Protein 3Q6B (pdb70)

B-factor: mean 27.26, std 13.78, range [7.34, 72.91]

Nearest PDB structures (foldseek):
  3q6b-assembly1_A  TM=1.006E+00  e=3.557E-33  Escherichia coli K-12
  8bwc-assembly1_A  TM=9.771E-01  e=1.700E-27  Escherichia coli
  8pzv-assembly1_A  TM=8.112E-01  e=2.057E-27  Escherichia coli
  6lyr-assembly1_A  TM=7.966E-01  e=6.871E-27  Escherichia coli K-12
  5ayw-assembly1_A  TM=7.876E-01  e=7.322E-27  Escherichia coli K-12

CATH classification: 3.10.20.310 (+1 more: 3.10.20.310)

Foldseek 3Di:
DWAPEEAEDECLPPCPPVLRVLRDDDVRHHDDPVSVVVSQVVSQLVLQQQQLPDKDKDKDWDADPVVRYTYIYIYIYSDAGAAEAEEEEAAPPPDDPVVLVVQAQHDHPGTGGVVRLVSSQVSVVVVVPFPDWDWDFADDPPDHRYTHIYIYTHD

Radius of gyration: 19.54 Å; Cα contacts (8 Å, |Δi|>4): 302; chains: 1; bounding box: 52×47×36 Å

InterPro domains:
  IPR000184 Bacterial surface antigen (D15) [PF01103] (448-810)
  IPR010827 POTRA domain, BamA/TamA-like [PF07244] (92-172)
  IPR010827 POTRA domain, BamA/TamA-like [PF07244] (176-263)
  IPR010827 POTRA domain, BamA/TamA-like [PF07244] (266-344)
  IPR010827 POTRA domain, BamA/TamA-like [PF07244] (348-421)
  IPR023707 Outer membrane protein assembly factor BamA [MF_01430] (2-810)
  IPR023707 Outer membrane protein assembly factor BamA [PIRSF006076] (2-810)
  IPR023707 Outer membrane protein assembly factor BamA [TIGR03303] (24-810)
  IPR034746 POTRA domain [PS51779] (24-91)
  IPR034746 POTRA domain [PS51779] (92-172)
  IPR034746 POTRA domain [PS51779] (175-263)
  IPR034746 POTRA domain [PS51779] (266-344)
  IPR034746 POTRA domain [PS51779] (347-421)
  IPR039910 Surface antigen D15-like [PTHR12815] (247-807)

Structure (mmCIF, N/CA/C/O backbone):
data_3Q6B
#
_entry.id   3Q6B
#
_cell.length_a   137.530
_cell.length_b   39.005
_cell.length_c   32.561
_cell.angle_alpha   90.00
_cell.angle_beta   101.00
_cell.angle_gamma   90.00
#
_symmetry.space_group_name_H-M   'C 1 2 1'
#
loop_
_entity.id
_entity.type
_entity.pdbx_description
1 polymer 'Outer membrane protein assembly complex, YaeT protein'
2 water water
#
loop_
_atom_site.group_PDB
_atom_site.id
_atom_site.type_symbol
_atom_site.label_atom_id
_atom_site.label_alt_id
_atom_site.label_comp_id
_atom_site.label_asym_id
_atom_site.label_entity_id
_atom_site.label_seq_id
_atom_site.pdbx_PDB_ins_code
_atom_site.Cartn_x
_atom_site.Cartn_y
_atom_site.Cartn_z
_atom_site.occupancy
_atom_site.B_iso_or_equiv
_atom_site.auth_seq_id
_atom_site.auth_comp_id
_atom_site.auth_asym_id
_atom_site.auth_atom_id
_atom_site.pdbx_PDB_model_num
ATOM 1 N N . TYR A 1 35 ? 3.308 25.796 2.332 1.00 49.14 266 TYR A N 1
ATOM 2 C CA . TYR A 1 35 ? 3.051 24.761 3.329 1.00 45.61 266 TYR A CA 1
ATOM 3 C C . TYR A 1 35 ? 4.263 24.509 4.221 1.00 42.37 266 TYR A C 1
ATOM 4 O O . TYR A 1 35 ? 5.377 24.315 3.731 1.00 44.15 266 TYR A O 1
ATOM 13 N N . LYS A 1 36 ? 4.035 24.501 5.531 1.00 37.64 267 LYS A N 1
ATOM 14 C CA . LYS A 1 36 ? 5.085 24.191 6.498 1.00 39.31 267 LYS A CA 1
ATOM 15 C C . LYS A 1 36 ? 5.050 22.713 6.892 1.00 39.64 267 LYS A C 1
ATOM 16 O O . LYS A 1 36 ? 3.990 22.097 6.904 1.00 42.01 267 LYS A O 1
ATOM 22 N N . LEU A 1 37 ? 6.210 22.149 7.215 1.00 37.80 268 LEU A N 1
ATOM 23 C CA . LEU A 1 37 ? 6.269 20.790 7.742 1.00 39.58 268 LEU A CA 1
ATOM 24 C C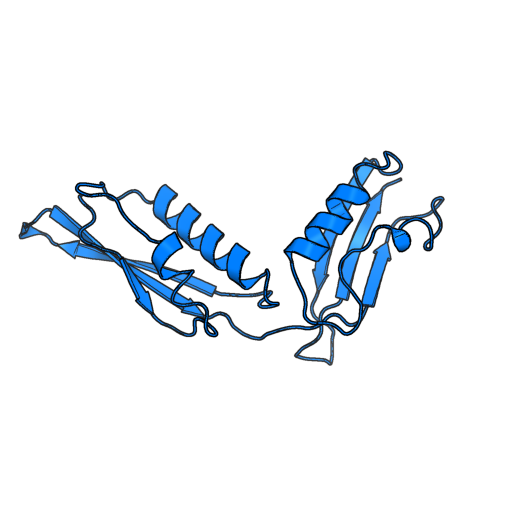 . LEU A 1 37 ? 6.016 20.794 9.244 1.00 43.23 268 LEU A C 1
ATOM 25 O O . LEU A 1 37 ? 6.732 21.461 9.996 1.00 47.99 268 LEU A O 1
ATOM 30 N N . SER A 1 38 ? 5.009 20.045 9.681 1.00 40.35 269 SER A N 1
ATOM 31 C CA . SER A 1 38 ? 4.710 19.924 11.102 1.00 41.44 269 SER A CA 1
ATOM 32 C C . SER A 1 38 ? 5.499 18.778 11.725 1.00 44.38 269 SER A C 1
ATOM 33 O O . SER A 1 38 ? 5.748 18.769 12.930 1.00 48.47 269 SER A O 1
ATOM 36 N N . GLY A 1 39 ? 5.886 17.808 10.903 1.00 42.55 270 GLY A N 1
ATOM 37 C CA . GLY A 1 39 ? 6.649 16.673 11.387 1.00 40.28 270 GLY A CA 1
ATOM 38 C C . GLY A 1 39 ? 6.784 15.538 10.390 1.00 37.63 270 GLY A C 1
ATOM 39 O O . GLY A 1 39 ? 6.182 15.554 9.315 1.00 34.98 270 GLY A O 1
ATOM 40 N N . VAL A 1 40 ? 7.592 14.549 10.751 1.00 35.59 271 VAL A N 1
ATOM 41 C CA . VAL A 1 40 ? 7.789 13.375 9.914 1.00 34.66 271 VAL A CA 1
ATOM 42 C C . VAL A 1 40 ? 7.627 12.116 10.753 1.00 37.00 271 VAL A C 1
ATOM 43 O O . VAL A 1 40 ? 8.331 11.928 11.749 1.00 38.63 271 VAL A O 1
ATOM 47 N N . GLU A 1 41 ? 6.702 11.256 10.344 1.00 33.24 272 GLU A N 1
ATOM 48 C CA . GLU A 1 41 ? 6.437 10.028 11.070 1.00 34.46 272 GLU A CA 1
ATOM 49 C C . GLU A 1 41 ? 6.857 8.825 10.241 1.00 34.34 272 GLU A C 1
ATOM 50 O O . GLU A 1 41 ? 6.306 8.574 9.168 1.00 33.96 272 GLU A O 1
ATOM 56 N N . VAL A 1 42 ? 7.833 8.082 10.746 1.00 35.27 273 VAL A N 1
ATOM 57 C CA . VAL A 1 42 ? 8.340 6.911 10.045 1.00 33.04 273 VAL A CA 1
ATOM 58 C C . VAL A 1 42 ? 7.732 5.630 10.600 1.00 33.81 273 VAL A C 1
ATOM 59 O O . VAL A 1 42 ? 7.618 5.458 11.811 1.00 37.68 273 VAL A O 1
ATOM 63 N N . SER A 1 43 ? 7.345 4.729 9.707 1.00 32.79 274 SER A N 1
ATOM 64 C CA . SER A 1 43 ? 6.800 3.446 10.120 1.00 31.78 274 SER A CA 1
ATOM 65 C C . SER A 1 43 ? 7.198 2.360 9.132 1.00 27.96 274 SER A C 1
ATOM 66 O O . SER A 1 43 ? 7.705 2.651 8.052 1.00 28.97 274 SER A O 1
ATOM 69 N N . GLY A 1 44 ? 6.968 1.110 9.512 1.00 28.00 275 GLY A N 1
ATOM 70 C CA . GLY A 1 44 ? 7.269 -0.020 8.653 1.00 27.41 275 GLY A CA 1
ATOM 71 C C . GLY A 1 44 ? 8.302 -0.960 9.247 1.00 30.40 275 GLY A C 1
ATOM 72 O O . GLY A 1 44 ? 8.497 -1.003 10.460 1.00 34.84 275 GLY A O 1
ATOM 73 N N . ASN A 1 45 ? 8.958 -1.728 8.385 1.00 28.55 276 ASN A N 1
ATOM 74 C CA . ASN A 1 45 ? 10.023 -2.615 8.825 1.00 27.28 276 ASN A CA 1
ATOM 75 C C . ASN A 1 45 ? 11.368 -1.926 8.649 1.00 26.32 276 ASN A C 1
ATOM 76 O O . ASN A 1 45 ? 11.884 -1.834 7.537 1.00 25.73 276 ASN A O 1
ATOM 81 N N . LEU A 1 46 ? 11.923 -1.444 9.754 1.00 24.63 277 LEU A N 1
ATOM 82 C CA . LEU A 1 46 ? 13.140 -0.643 9.726 1.00 23.81 277 LEU A CA 1
ATOM 83 C C . LEU A 1 46 ? 14.374 -1.469 10.071 1.00 24.19 277 LEU A C 1
ATOM 84 O O . LEU A 1 46 ? 15.484 -0.941 10.128 1.00 23.73 277 LEU A O 1
ATOM 89 N N . ALA A 1 47 ? 14.174 -2.764 10.301 1.00 25.33 278 ALA A N 1
ATOM 90 C CA . ALA A 1 47 ? 15.284 -3.703 10.462 1.00 24.85 278 ALA A CA 1
ATOM 91 C C . ALA A 1 47 ? 16.253 -3.314 11.578 1.00 25.23 278 ALA A C 1
ATOM 92 O O . ALA A 1 47 ? 17.452 -3.605 11.494 1.00 27.09 278 ALA A O 1
ATOM 94 N N . GLY A 1 48 ? 15.740 -2.660 12.617 1.00 23.49 279 GLY A N 1
ATOM 95 C CA . GLY A 1 48 ? 16.560 -2.291 13.756 1.00 26.07 279 GLY A CA 1
ATOM 96 C C . GLY A 1 48 ? 17.251 -0.944 13.638 1.00 26.44 279 GLY A C 1
ATOM 97 O O . GLY A 1 48 ? 18.039 -0.565 14.508 1.00 33.55 279 GLY A O 1
ATOM 98 N N . HIS A 1 49 ? 16.953 -0.206 12.575 1.00 23.97 280 HIS A N 1
ATOM 99 C CA . HIS A 1 49 ? 17.641 1.061 12.326 1.00 24.36 280 HIS A CA 1
ATOM 100 C C . HIS A 1 49 ? 16.754 2.285 12.518 1.00 24.78 280 HIS A C 1
ATOM 101 O O . HIS A 1 49 ? 17.001 3.334 11.923 1.00 25.65 280 HIS A O 1
ATOM 108 N N . SER A 1 50 ? 15.737 2.157 13.365 1.00 27.93 281 SER A N 1
ATOM 109 C CA . SER A 1 50 ? 14.830 3.272 13.620 1.00 28.30 281 SER A CA 1
ATOM 110 C C . SER A 1 50 ? 15.566 4.518 14.121 1.00 28.04 281 SER A C 1
ATOM 111 O O . SER A 1 50 ? 15.297 5.619 13.654 1.00 29.39 281 SER A O 1
ATOM 114 N N . ALA A 1 51 ? 16.497 4.344 15.055 1.00 26.22 282 ALA A N 1
ATOM 115 C CA . ALA A 1 51 ? 17.230 5.478 15.622 1.00 26.82 282 ALA A CA 1
ATOM 116 C C . ALA A 1 51 ? 17.963 6.312 14.564 1.00 24.97 282 ALA A C 1
ATOM 117 O O . ALA A 1 51 ? 17.880 7.544 14.570 1.00 27.55 282 ALA A O 1
ATOM 119 N N . GLU A 1 52 ? 18.691 5.645 13.672 1.00 22.32 283 GLU A N 1
ATOM 120 C CA A GLU A 1 52 ? 19.423 6.316 12.601 0.44 21.77 283 GLU A CA 1
ATOM 121 C CA B GLU A 1 52 ? 19.429 6.342 12.627 0.56 20.89 283 GLU A CA 1
ATOM 122 C C . GLU A 1 52 ? 18.457 6.964 11.618 1.00 21.73 283 GLU A C 1
ATOM 123 O O . GLU A 1 52 ? 18.648 8.097 11.182 1.00 21.71 283 GLU A O 1
ATOM 134 N N . ILE A 1 53 ? 17.404 6.232 11.268 1.00 22.32 284 ILE A N 1
ATOM 135 C CA . ILE A 1 53 ? 16.441 6.726 10.290 1.00 22.46 284 ILE A CA 1
ATOM 136 C C . ILE A 1 53 ? 15.702 7.952 10.814 1.00 23.26 284 ILE A C 1
ATOM 137 O O . ILE A 1 53 ? 15.457 8.900 10.065 1.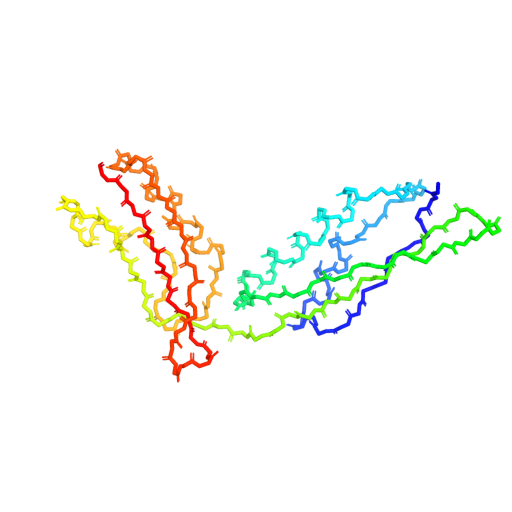00 25.89 284 ILE A O 1
ATOM 142 N N . GLU A 1 54 ? 15.374 7.942 12.104 1.00 25.18 285 GLU A N 1
ATOM 143 C CA . GLU A 1 54 ? 14.742 9.096 12.732 1.00 29.37 285 GLU A CA 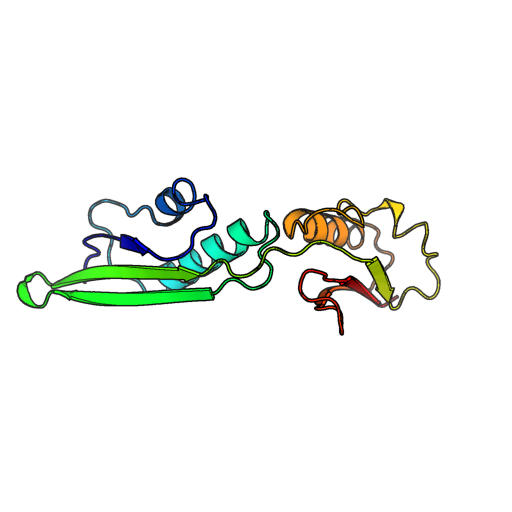1
ATOM 144 C C . GLU A 1 54 ? 15.628 10.333 12.588 1.00 27.86 285 GLU A C 1
ATOM 145 O O . GLU A 1 54 ? 15.141 11.425 12.302 1.00 31.09 285 GLU A O 1
ATOM 151 N N . GLN A 1 55 ? 16.933 10.168 12.777 1.00 23.13 286 GLN A N 1
ATOM 152 C CA . GLN A 1 55 ? 17.833 11.306 12.641 1.00 21.93 286 GLN A CA 1
ATOM 153 C C . GLN A 1 55 ? 17.936 11.791 11.193 1.00 16.96 286 GLN A C 1
ATOM 154 O O . GLN A 1 55 ? 18.065 12.988 10.948 1.00 21.26 286 GLN A O 1
ATOM 160 N N . LEU A 1 56 ? 17.849 10.867 10.240 1.00 18.10 287 LEU A N 1
ATOM 161 C CA . LEU A 1 56 ? 17.940 11.230 8.824 1.00 15.16 287 LEU A CA 1
ATOM 162 C C . LEU A 1 56 ? 16.725 12.028 8.366 1.00 18.22 287 LEU A C 1
ATOM 163 O O . LEU A 1 56 ? 16.779 12.727 7.358 1.00 20.64 287 LEU A O 1
ATOM 168 N N . THR A 1 57 ? 15.630 11.924 9.111 1.00 22.27 288 THR A N 1
ATOM 169 C CA . THR A 1 57 ? 14.392 12.605 8.752 1.00 23.39 288 THR A CA 1
ATOM 170 C C . THR A 1 57 ? 14.129 13.812 9.660 1.00 25.87 288 THR A C 1
ATOM 171 O O . THR A 1 57 ? 13.024 14.348 9.695 1.00 29.82 288 THR A O 1
ATOM 175 N N . LYS A 1 58 ? 15.155 14.234 10.392 1.00 26.12 289 LYS A N 1
ATOM 176 C CA . LYS A 1 58 ? 15.053 15.389 11.279 1.00 30.87 289 LYS A CA 1
ATOM 177 C C . LYS A 1 58 ? 14.713 16.647 10.492 1.00 32.23 289 LYS A C 1
ATOM 178 O O . LYS A 1 58 ? 15.313 16.918 9.453 1.00 33.37 289 LYS A O 1
ATOM 184 N N . ILE A 1 59 ? 13.745 17.416 10.984 1.00 33.10 290 ILE A N 1
ATOM 185 C CA . ILE A 1 59 ? 13.378 18.666 10.332 1.00 37.70 290 ILE A CA 1
ATOM 186 C C . ILE A 1 59 ? 13.658 19.856 11.237 1.00 42.12 290 ILE A C 1
ATOM 187 O O . ILE A 1 59 ? 13.643 19.740 12.463 1.00 44.34 290 ILE A O 1
ATOM 192 N N . GLU A 1 60 ? 13.917 21.003 10.626 1.00 43.76 291 GLU A N 1
ATOM 193 C CA . GLU A 1 60 ? 14.251 22.200 11.381 1.00 52.05 291 GLU A CA 1
ATOM 194 C C . GLU A 1 60 ? 12.988 22.963 11.743 1.00 51.30 291 GLU A C 1
ATOM 195 O O . GLU A 1 60 ? 11.971 22.854 11.057 1.00 49.70 291 GLU A O 1
ATOM 201 N N . PRO A 1 61 ? 13.045 23.733 12.836 1.00 56.00 292 PRO A N 1
ATOM 202 C CA . PRO A 1 61 ? 11.909 24.571 13.231 1.00 58.51 292 PRO A CA 1
ATOM 203 C C . PRO A 1 61 ? 11.511 25.518 12.100 1.00 58.31 292 PRO A C 1
ATOM 204 O O . PRO A 1 61 ? 12.359 26.250 11.588 1.00 59.46 292 PRO A O 1
ATOM 208 N N . GLY A 1 62 ? 10.240 25.486 11.708 1.00 55.86 293 GLY A N 1
ATOM 209 C CA . GLY A 1 62 ? 9.727 26.390 10.693 1.00 54.93 293 GLY A CA 1
ATOM 210 C C . GLY A 1 62 ? 10.046 25.985 9.266 1.00 54.88 293 GLY A C 1
ATOM 211 O O . GLY A 1 62 ? 9.854 26.768 8.333 1.00 55.86 293 GLY A O 1
ATOM 212 N N . GLU A 1 63 ? 10.530 24.760 9.090 1.00 51.37 294 GLU A N 1
ATOM 213 C CA . GLU A 1 63 ? 10.891 24.265 7.765 1.00 47.89 294 GLU A CA 1
ATOM 214 C C . GLU A 1 63 ? 9.669 24.124 6.859 1.00 45.39 294 GLU A C 1
ATOM 215 O O . GLU A 1 63 ? 8.608 23.669 7.291 1.00 44.60 294 GLU A O 1
ATOM 221 N N . LEU A 1 64 ? 9.829 24.514 5.599 1.00 40.73 295 LEU A N 1
ATOM 222 C CA . LEU A 1 64 ? 8.747 24.427 4.628 1.00 39.67 295 LEU A CA 1
ATOM 223 C C . LEU A 1 64 ? 8.757 23.082 3.917 1.00 38.14 295 LEU A C 1
ATOM 224 O O . LEU A 1 64 ? 9.817 22.472 3.737 1.00 38.43 295 LEU A O 1
ATOM 229 N N . TYR A 1 65 ? 7.577 22.620 3.512 1.00 35.40 296 TYR A N 1
ATOM 230 C CA . TYR A 1 65 ? 7.490 21.393 2.733 1.00 32.74 296 TYR A CA 1
ATOM 231 C C . TYR A 1 65 ? 8.200 21.567 1.394 1.00 32.82 296 TYR A C 1
ATOM 232 O O . TYR A 1 65 ? 8.047 22.594 0.725 1.00 33.92 296 TYR A O 1
ATOM 241 N N . ASN A 1 66 ? 8.984 20.560 1.020 1.00 30.75 297 ASN A N 1
ATOM 242 C CA . ASN A 1 66 ? 9.673 20.541 -0.263 1.00 29.15 297 ASN A CA 1
ATOM 243 C C . ASN A 1 66 ? 9.822 19.111 -0.765 1.00 30.36 297 ASN A C 1
ATOM 244 O O . ASN A 1 66 ? 10.432 18.267 -0.099 1.00 27.68 297 ASN A O 1
ATOM 249 N N . GLY A 1 67 ? 9.258 18.847 -1.939 1.00 29.81 298 GLY A N 1
ATOM 250 C CA . GLY A 1 67 ? 9.255 17.517 -2.519 1.00 30.11 298 GLY A CA 1
ATOM 251 C C . GLY A 1 67 ? 10.633 16.960 -2.808 1.00 25.53 298 GLY A C 1
ATOM 252 O O . GLY A 1 67 ? 10.871 15.763 -2.638 1.00 26.82 298 GLY A O 1
ATOM 253 N N . THR A 1 68 ? 11.557 17.806 -3.247 1.00 25.75 299 THR A N 1
ATOM 254 C CA . THR A 1 68 ? 12.891 17.293 -3.541 1.00 31.71 299 THR A CA 1
ATOM 255 C C . THR A 1 68 ? 13.649 16.934 -2.256 1.00 26.69 299 THR A C 1
ATOM 256 O O . THR A 1 68 ? 14.447 16.006 -2.251 1.00 27.25 299 THR A O 1
ATOM 260 N N . LYS A 1 69 ? 13.375 17.635 -1.158 1.00 23.77 300 LYS A N 1
ATOM 261 C CA . LYS A 1 69 ? 13.945 17.232 0.128 1.00 23.16 300 LYS A CA 1
ATOM 262 C C . LYS A 1 69 ? 13.415 15.864 0.566 1.00 23.19 300 LYS A C 1
ATOM 263 O O . LYS A 1 69 ? 14.154 15.057 1.134 1.00 22.71 300 LYS A O 1
ATOM 269 N N . VAL A 1 70 ? 12.136 15.605 0.308 1.00 21.41 301 VAL A N 1
ATOM 270 C CA . VAL A 1 70 ? 11.561 14.295 0.604 1.00 22.56 301 VAL A CA 1
ATOM 271 C C . VAL A 1 70 ? 12.283 13.193 -0.174 1.00 20.95 301 VAL A C 1
ATOM 272 O O . VAL A 1 70 ? 12.676 12.176 0.394 1.00 20.64 301 VAL A O 1
ATOM 276 N N . THR A 1 71 ? 12.467 13.398 -1.476 1.00 21.26 302 THR A N 1
ATOM 277 C CA . THR A 1 71 ? 13.164 12.416 -2.307 1.00 24.17 302 THR A CA 1
ATOM 278 C C . THR A 1 71 ? 14.585 12.142 -1.813 1.00 19.94 302 THR A C 1
ATOM 279 O O . THR A 1 71 ? 15.038 10.988 -1.787 1.00 20.39 302 THR A O 1
ATOM 283 N N . LYS A 1 72 ? 15.291 13.198 -1.422 1.00 21.72 303 LYS A N 1
ATOM 284 C CA . LYS A 1 72 ? 16.649 13.046 -0.898 1.00 21.23 303 LYS A CA 1
ATOM 285 C C . LYS A 1 72 ? 16.654 12.229 0.393 1.00 20.09 303 LYS A C 1
ATOM 286 O O . LYS A 1 72 ? 17.514 11.374 0.595 1.00 20.31 303 LYS A O 1
ATOM 292 N N . MET A 1 73 ? 15.689 12.498 1.262 1.00 20.45 304 MET A N 1
ATOM 293 C CA . MET A 1 73 ? 15.525 11.745 2.501 1.00 20.39 304 MET A CA 1
ATOM 294 C C . MET A 1 73 ? 15.288 10.253 2.241 1.00 19.94 304 MET A C 1
ATOM 295 O O . MET A 1 73 ? 15.894 9.395 2.896 1.00 20.05 304 MET A O 1
ATOM 300 N N . GLU A 1 74 ? 14.402 9.947 1.297 1.00 19.10 305 GLU A N 1
ATOM 301 C CA . GLU A 1 74 ? 14.140 8.564 0.903 1.00 21.78 305 GLU A CA 1
ATOM 302 C C . GLU A 1 74 ? 15.418 7.903 0.409 1.00 19.43 305 GLU A C 1
ATOM 303 O O . GLU A 1 74 ? 15.727 6.765 0.769 1.00 18.97 305 GLU A O 1
ATOM 309 N N . ASP A 1 75 ? 16.163 8.614 -0.426 1.00 19.03 306 ASP A N 1
ATOM 310 C CA . ASP A 1 75 ? 17.412 8.065 -0.933 1.00 20.20 306 ASP A CA 1
ATOM 311 C C . ASP A 1 75 ? 18.428 7.840 0.195 1.00 17.28 306 ASP A C 1
ATOM 312 O O . ASP A 1 75 ? 19.156 6.848 0.176 1.00 19.14 306 ASP A O 1
ATOM 317 N N . ASP A 1 76 ? 18.460 8.740 1.181 1.00 18.19 307 ASP A N 1
ATOM 318 C CA . ASP A 1 76 ? 19.371 8.597 2.324 1.00 18.56 307 ASP A CA 1
ATOM 319 C C . ASP A 1 76 ? 19.039 7.319 3.107 1.00 17.83 307 ASP A C 1
ATOM 320 O O . ASP A 1 76 ? 19.933 6.580 3.528 1.00 15.75 307 ASP A O 1
ATOM 325 N N . ILE A 1 77 ? 17.747 7.061 3.302 1.00 16.38 308 ILE A N 1
ATOM 326 C CA . ILE A 1 77 ? 17.312 5.867 4.020 1.00 16.18 308 ILE A CA 1
ATOM 327 C C . ILE A 1 77 ? 17.687 4.591 3.260 1.00 12.84 308 ILE A C 1
ATOM 328 O O . ILE A 1 77 ? 18.197 3.632 3.852 1.00 15.87 308 ILE A O 1
ATOM 333 N N . LYS A 1 78 ? 17.445 4.577 1.949 1.00 14.30 309 LYS A N 1
ATOM 334 C CA . LYS A 1 78 ? 17.814 3.418 1.132 1.00 14.54 309 LYS A CA 1
ATOM 335 C C . LYS A 1 78 ? 19.311 3.164 1.164 1.00 14.66 309 LYS A C 1
ATOM 336 O O . LYS A 1 78 ? 19.748 2.016 1.266 1.00 15.88 309 LYS A O 1
ATOM 342 N N . LYS A 1 79 ? 20.098 4.233 1.087 1.00 15.11 310 LYS A N 1
ATOM 343 C CA . LYS A 1 79 ? 21.554 4.101 1.117 1.00 16.23 310 LYS A CA 1
ATOM 344 C C . LYS A 1 79 ? 22.011 3.511 2.449 1.00 14.84 310 LYS A C 1
ATOM 345 O O . LYS A 1 79 ? 22.877 2.637 2.485 1.00 16.30 310 LYS A O 1
ATOM 351 N N . LEU A 1 80 ? 21.421 3.982 3.546 1.00 15.10 311 LEU A N 1
ATOM 352 C CA . LEU A 1 80 ? 21.768 3.465 4.861 1.00 15.04 311 LEU A CA 1
ATOM 353 C C . LEU A 1 80 ? 21.476 1.972 4.951 1.00 14.18 311 LEU A C 1
ATOM 354 O O . LEU A 1 80 ? 22.328 1.184 5.366 1.00 15.84 311 LEU A O 1
ATOM 359 N N . LEU A 1 81 ? 20.270 1.581 4.556 1.00 14.71 312 LEU A N 1
ATOM 360 C CA . LEU A 1 81 ? 19.886 0.174 4.625 1.00 14.99 312 LEU A CA 1
ATOM 361 C C . LEU A 1 81 ? 20.795 -0.718 3.787 1.00 15.44 312 LEU A C 1
ATOM 362 O O . LEU A 1 81 ? 21.102 -1.851 4.186 1.00 15.21 312 LEU A O 1
ATOM 367 N N . GLY A 1 82 ? 21.235 -0.205 2.638 1.00 14.66 313 GLY A N 1
ATOM 368 C CA . GLY A 1 82 ? 22.189 -0.920 1.799 1.00 14.56 313 GLY A CA 1
ATOM 369 C C . GLY A 1 82 ? 23.501 -1.243 2.500 1.00 14.27 313 GLY A C 1
ATOM 370 O O . GLY A 1 82 ? 24.129 -2.274 2.210 1.00 12.68 313 GLY A O 1
ATOM 371 N N . ARG A 1 83 ? 23.930 -0.380 3.421 1.00 14.86 314 ARG A N 1
ATOM 372 C CA A ARG A 1 83 ? 25.166 -0.614 4.170 0.53 15.20 314 ARG A CA 1
ATOM 373 C CA B ARG A 1 83 ? 25.172 -0.614 4.150 0.47 15.95 314 ARG A CA 1
ATOM 374 C C . ARG A 1 83 ? 25.058 -1.838 5.056 1.00 15.95 314 ARG A C 1
ATOM 375 O O . ARG A 1 83 ? 26.068 -2.348 5.546 1.00 18.44 314 ARG A O 1
ATOM 390 N N . TYR A 1 84 ? 23.829 -2.303 5.268 1.00 14.94 315 TYR A N 1
ATOM 391 C CA . TYR A 1 84 ? 23.578 -3.437 6.161 1.00 16.83 315 TYR A CA 1
ATOM 392 C C . TYR A 1 84 ? 23.017 -4.651 5.428 1.00 15.61 315 TYR A C 1
ATOM 393 O O . TYR A 1 84 ? 22.527 -5.594 6.063 1.00 23.98 315 TYR A O 1
ATOM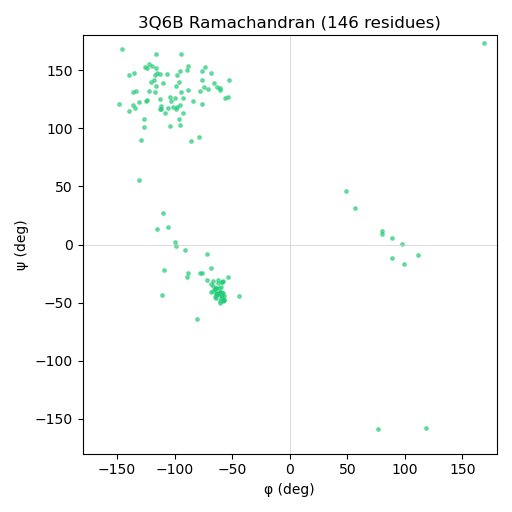 402 N N . GLY A 1 85 ? 23.083 -4.626 4.098 1.00 14.81 316 GLY A N 1
ATOM 403 C CA . GLY A 1 85 ? 22.731 -5.793 3.308 1.00 17.61 316 GLY A CA 1
ATOM 404 C C . GLY A 1 85 ? 21.324 -5.812 2.751 1.00 14.42 316 GLY A C 1
ATOM 405 O O . GLY A 1 85 ? 20.936 -6.780 2.098 1.00 16.19 316 GLY A O 1
ATOM 406 N N . TYR A 1 86 ? 20.551 -4.765 3.023 1.00 14.19 317 TYR A N 1
ATOM 407 C CA . TYR A 1 86 ? 19.198 -4.658 2.482 1.00 16.46 317 TYR A CA 1
ATOM 408 C C . TYR A 1 86 ? 19.287 -4.026 1.107 1.00 17.19 317 TYR A C 1
ATOM 409 O O . TYR A 1 86 ? 19.254 -2.806 0.958 1.00 19.30 317 TYR A O 1
ATOM 418 N N . ALA A 1 87 ? 19.442 -4.880 0.106 1.00 17.31 318 ALA A N 1
ATOM 419 C CA . ALA A 1 87 ? 19.781 -4.440 -1.243 1.00 20.14 318 ALA A CA 1
ATOM 420 C C . ALA A 1 87 ? 18.596 -3.836 -1.984 1.00 21.13 318 ALA A C 1
ATOM 421 O O . ALA A 1 87 ? 18.775 -3.047 -2.910 1.00 22.20 318 ALA A O 1
ATOM 423 N N . TYR A 1 88 ? 17.386 -4.215 -1.590 1.00 18.07 319 TYR A N 1
ATOM 424 C CA . TYR A 1 88 ? 16.204 -3.783 -2.327 1.00 20.60 319 TYR A CA 1
ATOM 425 C C . TYR A 1 88 ? 15.110 -3.214 -1.425 1.00 21.55 319 TYR A C 1
ATOM 426 O O . TYR A 1 88 ? 13.970 -3.674 -1.462 1.00 24.97 319 TYR A O 1
ATOM 435 N N . PRO A 1 89 ? 15.452 -2.196 -0.621 1.00 21.46 320 PRO A N 1
ATOM 436 C CA . PRO A 1 89 ? 14.464 -1.609 0.285 1.00 22.22 320 PRO A CA 1
ATOM 437 C C . PRO A 1 89 ? 13.446 -0.762 -0.466 1.00 25.03 320 PRO A C 1
ATOM 438 O O . PRO A 1 89 ? 13.733 -0.224 -1.545 1.00 27.93 320 PRO A O 1
ATOM 442 N N . ARG A 1 90 ? 12.254 -0.653 0.104 1.00 26.56 321 ARG A N 1
ATOM 443 C CA . ARG A 1 90 ? 11.218 0.200 -0.462 1.00 27.33 321 ARG A CA 1
ATOM 444 C C . ARG A 1 90 ? 10.892 1.325 0.508 1.00 27.72 321 ARG A C 1
ATOM 445 O O . ARG A 1 90 ? 10.796 1.104 1.714 1.00 26.20 321 ARG A O 1
ATOM 453 N N . VAL A 1 91 ? 10.752 2.537 -0.015 1.00 24.82 322 VAL A N 1
ATOM 454 C CA . VAL A 1 91 ? 10.352 3.672 0.805 1.00 24.40 322 VAL A CA 1
ATOM 455 C C . VAL A 1 91 ? 9.303 4.459 0.049 1.00 29.56 322 VAL A C 1
ATOM 456 O O . VAL A 1 91 ? 9.477 4.773 -1.129 1.00 32.04 322 VAL A O 1
ATOM 460 N N . GLN A 1 92 ? 8.209 4.765 0.732 1.00 28.42 323 GLN A N 1
ATOM 461 C CA . GLN A 1 92 ? 7.127 5.527 0.137 1.00 31.54 323 GLN A CA 1
ATOM 462 C C . GLN A 1 92 ? 6.710 6.619 1.105 1.00 31.59 323 GLN A C 1
ATOM 463 O O . GLN A 1 92 ? 6.528 6.370 2.296 1.00 33.44 323 GLN A O 1
ATOM 469 N N . SER A 1 93 ? 6.580 7.836 0.596 1.00 28.44 324 SER A N 1
ATOM 470 C CA . SER A 1 93 ? 6.205 8.956 1.430 1.00 30.31 324 SER A CA 1
ATOM 471 C C . SER A 1 93 ? 4.826 9.438 1.036 1.00 32.95 324 SER A C 1
ATOM 472 O O . SER A 1 93 ? 4.437 9.374 -0.131 1.00 35.19 324 SER A O 1
ATOM 475 N N . MET A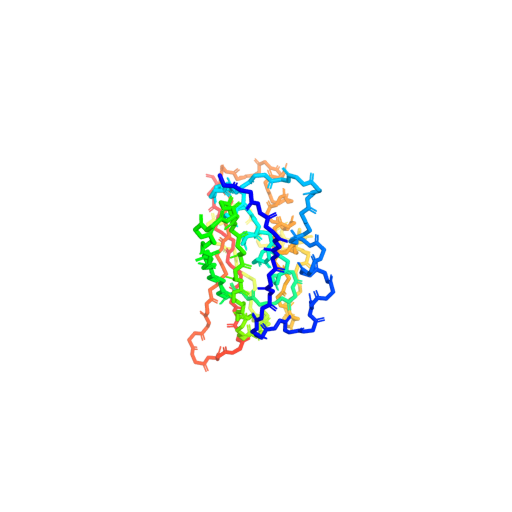 1 94 ? 4.082 9.908 2.026 1.00 33.98 325 MET A N 1
ATOM 476 C CA . MET A 1 94 ? 2.730 10.369 1.799 1.00 36.33 325 MET A CA 1
ATOM 477 C C . MET A 1 94 ? 2.497 11.619 2.625 1.00 35.31 325 MET A C 1
ATOM 478 O O . MET A 1 94 ? 2.527 11.573 3.856 1.00 36.59 325 MET A O 1
ATOM 483 N N . PRO A 1 95 ? 2.287 12.750 1.948 1.00 32.39 326 PRO A N 1
ATOM 484 C CA . PRO A 1 95 ? 1.970 13.983 2.667 1.00 34.03 326 PRO A CA 1
ATOM 485 C C . PRO A 1 95 ? 0.534 13.972 3.189 1.00 34.27 326 PRO A C 1
ATOM 486 O O . PRO A 1 95 ? -0.378 13.565 2.470 1.00 35.95 326 PRO A O 1
ATOM 490 N N . GLU A 1 96 ? 0.355 14.385 4.440 1.00 31.40 327 GLU A N 1
ATOM 491 C CA . GLU A 1 96 ? -0.966 14.651 4.992 1.00 35.64 327 GLU A CA 1
ATOM 492 C C . GLU A 1 96 ? -1.107 16.156 5.153 1.00 34.03 327 GLU A C 1
ATOM 493 O O . GLU A 1 96 ? -0.414 16.769 5.973 1.00 32.59 327 GLU A O 1
ATOM 499 N N . ILE A 1 97 ? -2.001 16.750 4.369 1.00 32.98 328 ILE A N 1
ATOM 500 C CA . ILE A 1 97 ? -2.157 18.197 4.349 1.00 34.23 328 ILE A CA 1
ATOM 501 C C . ILE A 1 97 ? -3.147 18.662 5.408 1.00 36.56 328 ILE A C 1
ATOM 502 O O . ILE A 1 97 ? -4.220 18.085 5.556 1.00 39.95 328 ILE A O 1
ATOM 507 N N . ASN A 1 98 ? -2.768 19.694 6.154 1.00 39.95 329 ASN A N 1
ATOM 508 C CA . ASN A 1 98 ? -3.661 20.316 7.126 1.00 43.07 329 ASN A CA 1
ATOM 509 C C . ASN A 1 98 ? -4.177 21.630 6.560 1.00 43.63 329 ASN A C 1
ATOM 510 O O . ASN A 1 98 ? -3.467 22.635 6.553 1.00 41.71 329 ASN A O 1
ATOM 515 N N . ASP A 1 99 ? -5.417 21.604 6.080 1.00 47.28 330 ASP A N 1
ATOM 516 C CA . ASP A 1 99 ? -6.020 22.739 5.391 1.00 49.32 330 ASP A CA 1
ATOM 517 C C . ASP A 1 99 ? -6.024 23.994 6.255 1.00 48.92 330 ASP A C 1
ATOM 518 O O . ASP A 1 99 ? -5.645 25.072 5.800 1.00 51.53 330 ASP A O 1
ATOM 523 N N . ALA A 1 100 ? -6.455 23.843 7.503 1.00 49.49 331 ALA A N 1
ATOM 524 C CA . ALA A 1 100 ? -6.613 24.979 8.405 1.00 52.52 331 ALA A CA 1
ATOM 525 C C . ALA A 1 100 ? -5.295 25.680 8.735 1.00 54.07 331 ALA A C 1
ATOM 526 O O . ALA A 1 100 ? -5.230 26.911 8.761 1.00 53.44 331 ALA A O 1
ATOM 528 N N . ASP A 1 101 ? -4.250 24.896 8.986 1.00 54.08 332 ASP A N 1
ATOM 529 C CA . ASP A 1 101 ? -2.970 25.444 9.434 1.00 54.98 332 ASP A CA 1
ATOM 530 C C . ASP A 1 101 ? -1.951 25.593 8.312 1.00 50.72 332 ASP A C 1
ATOM 531 O O . ASP A 1 101 ? -0.836 26.061 8.544 1.00 50.01 332 ASP A O 1
ATOM 536 N N . LYS A 1 102 ? -2.330 25.192 7.103 1.00 49.25 333 LYS A N 1
ATOM 537 C CA . LYS A 1 102 ? -1.397 25.183 5.980 1.00 48.42 333 LYS A CA 1
ATOM 538 C C . LYS A 1 102 ? -0.091 24.496 6.366 1.00 44.81 333 LYS A C 1
ATOM 539 O O . LYS A 1 102 ? 0.995 25.012 6.096 1.00 44.72 333 LYS A O 1
ATOM 545 N N . THR A 1 103 ? -0.208 23.338 7.011 1.00 39.56 334 THR A N 1
ATOM 546 C CA . THR A 1 103 ? 0.949 22.522 7.362 1.00 38.36 334 THR A CA 1
ATOM 547 C C . THR A 1 103 ? 0.829 21.130 6.750 1.00 39.12 334 THR A C 1
ATOM 548 O O . THR A 1 103 ? -0.270 20.659 6.453 1.00 41.18 334 THR A O 1
ATOM 552 N N . VAL A 1 104 ? 1.972 20.484 6.560 1.00 35.72 335 VAL A N 1
ATOM 553 C CA . VAL A 1 104 ? 2.023 19.131 6.033 1.00 34.99 335 VAL A CA 1
ATOM 554 C C . VAL A 1 104 ? 2.739 18.223 7.026 1.00 33.64 335 VAL A C 1
ATOM 555 O O . VAL A 1 104 ? 3.801 18.568 7.553 1.00 34.93 335 VAL A O 1
ATOM 559 N N . LYS A 1 105 ? 2.136 17.073 7.296 1.00 31.32 336 LYS A N 1
ATOM 560 C CA . LYS A 1 105 ? 2.786 16.027 8.068 1.00 32.91 336 LYS A CA 1
ATOM 561 C C . LYS A 1 105 ? 3.223 14.957 7.086 1.00 34.50 336 LYS A C 1
ATOM 562 O O . LYS A 1 105 ? 2.420 14.473 6.288 1.00 36.62 336 LYS A O 1
ATOM 568 N N . LEU A 1 106 ? 4.496 14.596 7.127 1.00 28.63 337 LEU A N 1
ATOM 569 C CA . LEU A 1 106 ? 5.010 13.607 6.193 1.00 31.21 337 LEU A CA 1
ATOM 570 C C . LEU A 1 106 ? 4.995 12.214 6.809 1.00 28.88 337 LEU A C 1
ATOM 571 O O . LEU A 1 106 ? 5.630 11.974 7.834 1.00 31.65 337 LEU A O 1
ATOM 576 N N . ARG A 1 107 ? 4.262 11.303 6.177 1.00 29.40 338 ARG A N 1
ATOM 577 C CA . ARG A 1 107 ? 4.232 9.904 6.588 1.00 33.81 338 ARG A CA 1
ATOM 578 C C . ARG A 1 107 ? 5.168 9.091 5.705 1.00 33.85 338 ARG A C 1
ATOM 579 O O . ARG A 1 107 ? 4.954 8.982 4.498 1.00 35.66 338 ARG A O 1
ATOM 587 N N . VAL A 1 108 ? 6.206 8.522 6.306 1.00 30.15 339 VAL A N 1
ATOM 588 C CA . VAL A 1 108 ? 7.181 7.749 5.551 1.00 29.53 339 VAL A CA 1
ATOM 589 C C . VAL A 1 108 ? 7.096 6.273 5.915 1.00 28.33 339 VAL A C 1
ATOM 590 O O . VAL A 1 108 ? 7.290 5.898 7.070 1.00 32.95 339 VAL A O 1
ATOM 594 N N . ASN A 1 109 ? 6.792 5.446 4.921 1.00 25.59 340 ASN A N 1
ATOM 595 C CA . ASN A 1 109 ? 6.699 4.009 5.117 1.00 27.66 340 ASN A CA 1
ATOM 596 C C . ASN A 1 109 ? 7.938 3.326 4.564 1.00 28.22 340 ASN A C 1
ATOM 597 O O . ASN A 1 109 ? 8.263 3.477 3.387 1.00 28.56 340 ASN A O 1
ATOM 602 N N . VAL A 1 110 ? 8.626 2.575 5.417 1.00 25.48 341 VAL A N 1
ATOM 603 C CA . VAL A 1 110 ? 9.866 1.911 5.033 1.00 23.12 341 VAL A CA 1
ATOM 604 C C . VAL A 1 110 ? 9.693 0.405 5.118 1.00 25.28 341 VAL A C 1
ATOM 605 O O . VAL A 1 110 ? 9.178 -0.111 6.108 1.00 28.45 341 VAL A O 1
ATOM 609 N N . ASP A 1 111 ? 10.101 -0.301 4.069 1.00 26.14 342 ASP A N 1
ATOM 610 C CA . ASP A 1 111 ? 10.198 -1.757 4.131 1.00 29.78 342 ASP A CA 1
ATOM 611 C C . ASP A 1 111 ? 11.597 -2.172 3.709 1.00 27.59 342 ASP A C 1
ATOM 612 O O . ASP A 1 111 ? 11.921 -2.198 2.519 1.00 27.50 342 ASP A O 1
ATOM 617 N N . ALA A 1 112 ? 12.428 -2.480 4.694 1.00 23.34 343 ALA A N 1
ATOM 618 C CA . ALA A 1 112 ? 13.821 -2.816 4.431 1.00 19.66 343 ALA A CA 1
ATOM 619 C C . ALA A 1 112 ? 13.941 -4.002 3.478 1.00 20.91 343 ALA A C 1
ATOM 620 O O . ALA A 1 112 ? 14.890 -4.082 2.696 1.00 20.31 343 ALA A O 1
ATOM 622 N N . GLY A 1 113 ? 12.969 -4.908 3.533 1.00 23.58 344 GLY A N 1
ATOM 623 C CA . GLY A 1 113 ? 12.986 -6.093 2.692 1.00 23.95 344 GLY A CA 1
ATOM 624 C C . GLY A 1 113 ? 13.956 -7.145 3.200 1.00 21.30 344 GLY A C 1
ATOM 625 O O . GLY A 1 113 ? 14.338 -7.144 4.367 1.00 23.21 344 GLY A O 1
ATOM 626 N N . ASN A 1 114 ? 14.368 -8.040 2.312 1.00 23.27 345 ASN A N 1
ATOM 627 C CA . ASN A 1 114 ? 15.274 -9.118 2.682 1.00 22.24 345 ASN A CA 1
ATOM 628 C C . ASN A 1 114 ? 16.712 -8.654 2.844 1.00 18.78 345 ASN A C 1
ATOM 629 O O . ASN A 1 114 ? 17.145 -7.721 2.172 1.00 16.96 345 ASN A O 1
ATOM 634 N N . ARG A 1 115 ? 17.442 -9.322 3.737 1.00 21.38 346 ARG A N 1
ATOM 635 C CA . ARG A 1 115 ? 18.869 -9.102 3.902 1.00 16.94 346 ARG A CA 1
ATOM 636 C C . ARG A 1 115 ? 19.653 -10.120 3.069 1.00 15.70 346 ARG A C 1
ATOM 637 O O . ARG A 1 115 ? 19.374 -11.312 3.115 1.00 18.39 346 ARG A O 1
ATOM 645 N N . PHE A 1 116 ? 20.626 -9.648 2.295 1.00 13.07 347 PHE A N 1
ATOM 646 C CA . PHE A 1 116 ? 21.321 -10.511 1.342 1.00 12.50 347 PHE A CA 1
ATOM 647 C C . PHE A 1 116 ? 22.785 -10.664 1.702 1.00 12.11 347 PHE A C 1
ATOM 648 O O . PHE A 1 116 ? 23.406 -9.736 2.228 1.00 11.36 347 PHE A O 1
ATOM 656 N N . TYR A 1 117 ? 23.341 -11.831 1.407 1.00 11.65 348 TYR A N 1
ATOM 657 C CA . TYR A 1 117 ? 24.782 -12.022 1.512 1.00 9.65 348 TYR A CA 1
ATOM 658 C C . TYR A 1 117 ? 25.366 -12.324 0.134 1.00 10.12 348 TYR A C 1
ATOM 659 O O . TYR A 1 117 ? 24.638 -12.668 -0.797 1.00 10.86 348 TYR A O 1
ATOM 668 N N . VAL A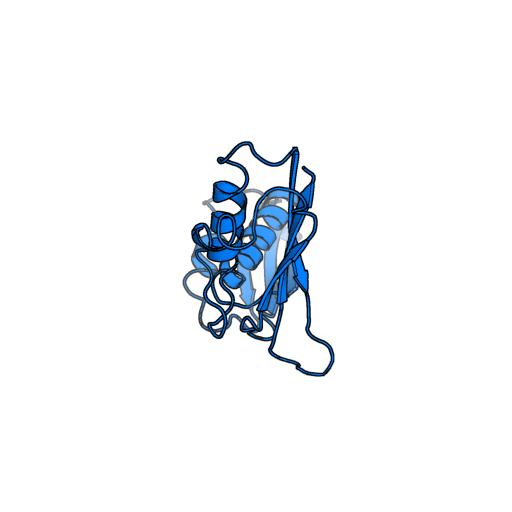 1 118 ? 26.680 -12.198 0.017 1.00 10.30 349 VAL A N 1
ATOM 669 C CA . VAL A 1 118 ? 27.334 -12.277 -1.277 1.00 9.07 349 VAL A CA 1
ATOM 670 C C . VAL A 1 118 ? 27.799 -13.698 -1.585 1.00 10.33 349 VAL A C 1
ATOM 671 O O . VAL A 1 118 ? 28.531 -14.306 -0.802 1.00 12.14 349 VAL A O 1
ATOM 675 N N . ARG A 1 119 ? 27.377 -14.216 -2.734 1.00 8.70 350 ARG A N 1
ATOM 676 C CA . ARG A 1 119 ? 27.834 -15.516 -3.209 1.00 10.39 350 ARG A CA 1
ATOM 677 C C . ARG A 1 119 ? 29.209 -15.349 -3.865 1.00 12.60 350 ARG A C 1
ATOM 678 O O . ARG A 1 119 ? 30.207 -15.886 -3.379 1.00 17.67 350 ARG A O 1
ATOM 686 N N . LYS A 1 120 ? 29.257 -14.597 -4.962 1.00 12.06 351 LYS A N 1
ATOM 687 C CA . LYS A 1 120 ? 30.508 -14.372 -5.665 1.00 12.13 351 LYS A CA 1
ATOM 688 C C . LYS A 1 120 ? 30.674 -12.921 -6.039 1.00 10.07 351 LYS A C 1
ATOM 689 O O . LYS A 1 120 ? 29.698 -12.220 -6.308 1.00 11.80 351 LYS A O 1
ATOM 695 N N . ILE A 1 121 ? 31.922 -12.480 -6.047 1.00 10.94 352 ILE A N 1
ATOM 696 C CA . ILE A 1 121 ? 32.293 -11.238 -6.708 1.00 9.90 352 ILE A CA 1
ATOM 697 C C . ILE A 1 121 ? 32.879 -11.624 -8.064 1.00 9.79 352 ILE A C 1
ATOM 698 O O . ILE A 1 121 ? 33.805 -12.438 -8.152 1.00 10.66 352 ILE A O 1
ATOM 703 N N . ARG A 1 122 ? 32.324 -11.029 -9.111 1.00 9.52 353 ARG A N 1
ATOM 704 C CA . ARG A 1 122 ? 32.678 -11.330 -10.485 1.00 8.80 353 ARG A CA 1
ATOM 705 C C . ARG A 1 122 ? 33.186 -10.070 -11.178 1.00 9.57 353 ARG A C 1
ATOM 706 O O . ARG A 1 122 ? 32.650 -8.983 -10.970 1.00 12.79 353 ARG A O 1
ATOM 714 N N . PHE A 1 123 ? 34.224 -10.224 -11.987 1.00 9.32 354 PHE A N 1
ATOM 715 C CA . PHE A 1 123 ? 34.745 -9.150 -12.824 1.00 8.49 354 PHE A CA 1
ATOM 716 C C . PHE A 1 123 ? 34.474 -9.539 -14.271 1.00 9.54 354 PHE A C 1
ATOM 717 O O . PHE A 1 123 ? 34.844 -10.626 -14.707 1.00 11.15 354 PHE A O 1
ATOM 725 N N . GLU A 1 124 ? 33.809 -8.666 -15.006 1.00 10.10 355 GLU A N 1
ATOM 726 C CA . GLU A 1 124 ? 33.496 -8.932 -16.392 1.00 11.00 355 GLU A CA 1
ATOM 727 C C . GLU A 1 124 ? 34.037 -7.818 -17.262 1.00 12.94 355 GLU A C 1
ATOM 728 O O . GLU A 1 124 ? 33.725 -6.654 -17.034 1.00 14.83 355 GLU A O 1
ATOM 734 N N . GLY A 1 125 ? 34.851 -8.181 -18.252 1.00 12.64 356 GLY A N 1
ATOM 735 C CA . GLY A 1 125 ? 35.437 -7.203 -19.158 1.00 11.19 356 GLY A CA 1
ATOM 736 C C . GLY A 1 125 ? 36.937 -7.025 -18.998 1.00 12.23 356 GLY A C 1
ATOM 737 O O . GLY A 1 125 ? 37.576 -6.358 -19.812 1.00 15.24 356 GLY A O 1
ATOM 738 N N . ASN A 1 126 ? 37.508 -7.615 -17.953 1.00 13.98 357 ASN A N 1
ATOM 739 C CA . ASN A 1 126 ? 38.951 -7.529 -17.739 1.00 15.98 357 ASN A CA 1
ATOM 740 C C . ASN A 1 126 ? 39.695 -8.521 -18.648 1.00 18.33 357 ASN A C 1
ATOM 741 O O . ASN A 1 126 ? 39.892 -9.673 -18.291 1.00 28.21 357 ASN A O 1
ATOM 746 N N . ASP A 1 127 ? 40.105 -8.053 -19.822 1.00 23.55 358 ASP A N 1
ATOM 747 C CA . ASP A 1 127 ? 40.774 -8.894 -20.819 1.00 30.07 358 ASP A CA 1
ATOM 748 C C . ASP A 1 127 ? 42.292 -8.930 -20.668 1.00 34.80 358 ASP A C 1
ATOM 749 O O . ASP A 1 127 ? 42.938 -9.906 -21.060 1.00 41.07 358 ASP A O 1
ATOM 754 N N . THR A 1 128 ? 42.859 -7.857 -20.12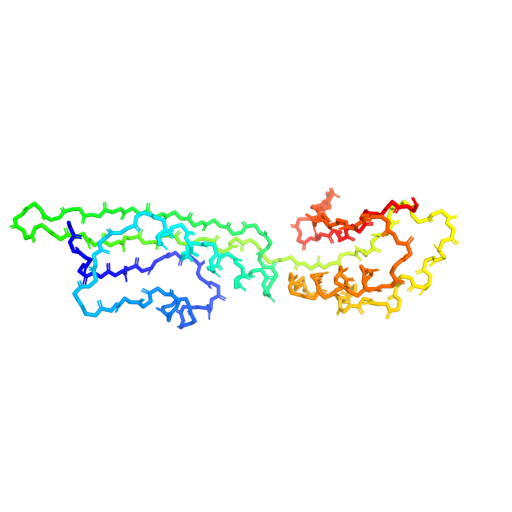4 1.00 30.88 359 THR A N 1
ATOM 755 C CA . THR A 1 128 ? 44.304 -7.726 -20.000 1.00 31.47 359 THR A CA 1
ATOM 756 C C . THR A 1 128 ? 44.702 -7.806 -18.542 1.00 30.83 359 THR A C 1
ATOM 757 O O . THR A 1 128 ? 45.673 -8.474 -18.192 1.00 32.75 359 THR A O 1
ATOM 761 N N . SER A 1 129 ? 43.938 -7.117 -17.698 1.00 24.40 360 SER A N 1
ATOM 762 C CA . SER A 1 129 ? 44.169 -7.126 -16.264 1.00 21.81 360 SER A CA 1
ATOM 763 C C . SER A 1 129 ? 43.677 -8.426 -15.645 1.00 22.23 360 SER A C 1
ATOM 764 O O . SER A 1 129 ? 42.500 -8.776 -15.743 1.00 24.24 360 SER A O 1
ATOM 767 N N . LYS A 1 130 ? 44.593 -9.140 -15.008 1.00 20.19 361 LYS A N 1
ATOM 768 C CA . LYS A 1 130 ? 44.279 -10.418 -14.411 1.00 20.81 361 LYS A CA 1
ATOM 769 C C . LYS A 1 130 ? 43.355 -10.270 -13.209 1.00 19.04 361 LYS A C 1
ATOM 770 O O . LYS A 1 130 ? 43.399 -9.287 -12.468 1.00 17.72 361 LYS A O 1
ATOM 776 N N . ASP A 1 131 ? 42.517 -11.272 -13.018 1.00 16.23 362 ASP A N 1
ATOM 777 C CA . ASP A 1 131 ? 41.611 -11.304 -11.889 1.00 13.04 362 ASP A CA 1
ATOM 778 C C . ASP A 1 131 ? 42.268 -10.896 -10.562 1.00 12.60 362 ASP A C 1
ATOM 779 O O . ASP A 1 131 ? 41.677 -10.140 -9.794 1.00 13.08 362 ASP A O 1
ATOM 784 N N . ALA A 1 132 ? 43.473 -11.394 -10.280 1.00 14.07 363 ALA A N 1
ATOM 785 C CA . ALA A 1 132 ? 44.093 -11.174 -8.964 1.00 13.38 363 ALA A CA 1
ATOM 786 C C . ALA A 1 132 ? 44.336 -9.697 -8.678 1.00 11.45 363 ALA A C 1
ATOM 787 O O . ALA A 1 132 ? 44.235 -9.248 -7.528 1.00 13.87 363 ALA A O 1
ATOM 789 N N . VAL A 1 133 ? 44.632 -8.939 -9.729 1.00 13.00 364 VAL A N 1
ATOM 790 C CA . VAL A 1 133 ? 44.868 -7.502 -9.607 1.00 17.45 364 VAL A CA 1
ATOM 791 C C . VAL A 1 133 ? 43.589 -6.758 -9.205 1.00 14.36 364 VAL A C 1
ATOM 792 O O . VAL A 1 133 ? 43.625 -5.781 -8.460 1.00 15.52 364 VAL A O 1
ATOM 796 N N . LEU A 1 134 ? 42.452 -7.215 -9.706 1.00 13.52 365 LEU A N 1
ATOM 797 C CA A LEU A 1 134 ? 41.194 -6.573 -9.359 0.55 11.41 365 LEU A CA 1
ATOM 798 C CA B LEU A 1 134 ? 41.169 -6.602 -9.372 0.45 12.15 365 LEU A CA 1
ATOM 799 C C . LEU A 1 134 ? 40.719 -7.065 -7.993 1.00 8.84 365 LEU A C 1
ATOM 800 O O . LEU A 1 134 ? 40.197 -6.296 -7.187 1.00 10.81 365 LEU A O 1
ATOM 809 N N . ARG A 1 135 ? 40.925 -8.344 -7.719 1.00 10.07 366 ARG A N 1
ATOM 810 C CA . ARG A 1 135 ? 40.400 -8.935 -6.500 1.00 9.35 366 ARG A CA 1
ATOM 811 C C . ARG A 1 135 ? 41.067 -8.361 -5.248 1.00 10.88 366 ARG A C 1
ATOM 812 O O . ARG A 1 135 ? 40.434 -8.248 -4.199 1.00 12.93 366 ARG A O 1
ATOM 820 N N . ARG A 1 136 ? 42.335 -7.968 -5.347 1.00 11.54 367 ARG A N 1
ATOM 821 C CA . ARG A 1 136 ? 43.005 -7.428 -4.162 1.00 12.93 367 ARG A CA 1
ATOM 822 C C . ARG A 1 136 ? 42.501 -6.025 -3.788 1.00 14.28 367 ARG A C 1
ATOM 823 O O . ARG A 1 136 ? 42.837 -5.510 -2.725 1.00 17.24 367 ARG A O 1
ATOM 831 N N . GLU A 1 137 ? 41.679 -5.429 -4.655 1.00 12.06 368 GLU A N 1
ATOM 832 C CA . GLU A 1 137 ? 41.087 -4.122 -4.385 1.00 13.16 368 GLU A CA 1
ATOM 833 C C . GLU A 1 137 ? 39.739 -4.225 -3.676 1.00 12.06 368 GLU A C 1
ATOM 834 O O . GLU A 1 137 ? 39.164 -3.206 -3.283 1.00 15.41 368 GLU A O 1
ATOM 840 N N . MET A 1 138 ? 39.242 -5.442 -3.482 1.00 10.53 369 MET A N 1
ATOM 841 C CA . MET A 1 138 ? 37.910 -5.623 -2.900 1.00 11.22 369 MET A CA 1
ATOM 842 C C . MET A 1 138 ? 37.863 -5.402 -1.385 1.00 10.97 369 MET A C 1
ATOM 843 O O . MET A 1 138 ? 38.777 -5.791 -0.661 1.00 14.92 369 MET A O 1
ATOM 848 N N . ARG A 1 139 ? 36.783 -4.781 -0.929 1.00 10.18 370 ARG A N 1
ATOM 849 C CA . ARG A 1 139 ? 36.488 -4.639 0.494 1.00 10.25 370 ARG A CA 1
ATOM 850 C C . ARG A 1 139 ? 35.300 -5.516 0.932 1.00 8.75 370 ARG A C 1
ATOM 851 O O . ARG A 1 139 ? 35.156 -5.844 2.102 1.00 14.02 370 ARG A O 1
ATOM 859 N N . GLN A 1 140 ? 34.453 -5.891 -0.012 1.00 9.34 371 GLN A N 1
ATOM 860 C CA . GLN A 1 140 ? 33.387 -6.847 0.261 1.00 10.17 371 GLN A CA 1
ATOM 861 C C . GLN A 1 140 ? 33.969 -8.258 0.291 1.00 9.96 371 GLN A C 1
ATOM 862 O O . GLN A 1 140 ? 34.696 -8.651 -0.624 1.00 11.62 371 GLN A O 1
ATOM 868 N N . MET A 1 141 ? 33.630 -9.030 1.321 1.00 8.90 372 MET A N 1
ATOM 869 C CA . MET A 1 141 ? 34.048 -10.433 1.385 1.00 9.70 372 MET A CA 1
ATOM 870 C C . MET A 1 141 ? 32.953 -11.356 0.872 1.00 10.56 372 MET A C 1
ATOM 871 O O . MET A 1 141 ? 31.770 -11.157 1.165 1.00 11.44 372 MET A O 1
ATOM 876 N N . GLU A 1 142 ? 33.353 -12.381 0.124 1.00 10.16 373 GLU A N 1
ATOM 877 C CA . GLU A 1 142 ? 32.403 -13.381 -0.340 1.00 9.60 373 GLU A CA 1
ATOM 878 C C . GLU A 1 142 ? 31.953 -14.236 0.845 1.00 11.05 373 GLU A C 1
ATOM 879 O O . GLU A 1 142 ? 32.774 -14.671 1.652 1.00 10.68 373 GLU A O 1
ATOM 885 N N . GLY A 1 143 ? 30.649 -14.455 0.949 1.00 10.57 374 GLY A N 1
ATOM 886 C CA . GLY A 1 143 ? 30.076 -15.227 2.036 1.00 12.17 374 GLY A CA 1
ATOM 887 C C . GLY A 1 143 ? 29.498 -14.351 3.135 1.00 11.39 374 GLY A C 1
ATOM 888 O O . GLY A 1 143 ? 28.701 -14.819 3.945 1.00 12.75 374 GLY A O 1
ATOM 889 N N . ALA A 1 144 ? 29.882 -13.072 3.153 1.00 10.39 375 ALA A N 1
ATOM 890 C CA . ALA A 1 144 ? 29.456 -12.153 4.204 1.00 10.84 375 ALA A CA 1
ATOM 891 C C . ALA A 1 144 ? 28.220 -11.388 3.761 1.00 11.10 375 ALA A C 1
ATOM 892 O O . ALA A 1 144 ? 27.906 -11.337 2.567 1.00 10.90 375 ALA A O 1
ATOM 894 N N . TRP A 1 145 ? 27.530 -10.775 4.718 1.00 10.29 376 TRP A N 1
ATOM 895 C CA . TRP A 1 145 ? 26.431 -9.889 4.378 1.00 11.24 376 TRP A CA 1
ATOM 896 C C . TRP A 1 145 ? 26.906 -8.840 3.380 1.00 11.07 376 TRP A C 1
ATOM 897 O O . TRP A 1 145 ? 28.028 -8.333 3.453 1.00 11.17 376 TRP A O 1
ATOM 908 N N . LEU A 1 146 ? 26.039 -8.520 2.441 1.00 10.99 377 LEU A N 1
ATOM 909 C CA . LEU A 1 146 ? 26.293 -7.425 1.520 1.00 11.92 377 LEU A CA 1
ATOM 910 C C . LEU A 1 146 ? 26.434 -6.102 2.279 1.00 13.98 377 LEU A C 1
ATOM 911 O O . LEU A 1 146 ? 25.656 -5.796 3.197 1.00 14.78 377 LEU A O 1
ATOM 916 N N . GLY A 1 147 ? 27.453 -5.341 1.908 1.00 12.79 378 GLY A N 1
ATOM 917 C CA . GLY A 1 147 ? 27.619 -3.972 2.369 1.00 12.98 378 GLY A CA 1
ATOM 918 C C . GLY A 1 147 ? 27.784 -3.119 1.130 1.00 11.89 378 GLY A C 1
ATOM 919 O O . GLY A 1 147 ? 28.824 -3.169 0.457 1.00 13.48 378 GLY A O 1
ATOM 920 N N . SER A 1 148 ? 26.760 -2.340 0.803 1.00 12.11 379 SER A N 1
ATOM 921 C CA . SER A 1 148 ? 26.804 -1.581 -0.441 1.00 13.47 379 SER A CA 1
ATOM 922 C C . SER A 1 148 ? 27.959 -0.586 -0.426 1.00 10.31 379 SER A C 1
ATOM 923 O O . SER A 1 148 ? 28.514 -0.260 -1.476 1.00 13.48 379 SER A O 1
ATOM 926 N N . ASP A 1 149 ? 28.314 -0.095 0.761 1.00 12.05 380 ASP A N 1
ATOM 927 C CA . ASP A 1 149 ? 29.487 0.767 0.904 1.00 12.24 380 ASP A CA 1
ATOM 928 C C . ASP A 1 149 ? 30.796 0.042 0.564 1.00 10.93 380 ASP A C 1
ATOM 929 O O . ASP A 1 149 ? 31.703 0.630 -0.035 1.00 13.37 380 ASP A O 1
ATOM 934 N N . LEU A 1 150 ? 30.890 -1.237 0.932 1.00 10.34 381 LEU A N 1
ATOM 935 C CA . LEU A 1 150 ? 32.072 -2.030 0.601 1.00 10.75 381 LEU A CA 1
ATOM 936 C C . LEU A 1 150 ? 32.172 -2.230 -0.900 1.00 10.12 381 LEU A C 1
ATOM 937 O O . LEU A 1 150 ? 33.261 -2.160 -1.477 1.00 11.40 381 LEU A O 1
ATOM 942 N N . VAL A 1 151 ? 31.027 -2.467 -1.530 1.00 9.47 382 VAL A N 1
ATOM 943 C CA . VAL A 1 151 ? 30.978 -2.636 -2.971 1.00 9.94 382 VAL A CA 1
ATOM 944 C C . VAL A 1 151 ? 31.409 -1.337 -3.665 1.00 9.87 382 VAL A C 1
ATOM 945 O O . VAL A 1 151 ? 32.236 -1.359 -4.594 1.00 11.24 382 VAL A O 1
ATOM 949 N N . ASP A 1 152 ? 30.870 -0.208 -3.199 1.00 10.72 383 ASP A N 1
ATOM 950 C CA . ASP A 1 152 ? 31.264 1.112 -3.708 1.00 11.36 383 ASP A CA 1
ATOM 951 C C . ASP A 1 152 ? 32.766 1.403 -3.522 1.00 10.92 383 ASP A C 1
ATOM 952 O O . ASP A 1 152 ? 33.405 1.984 -4.401 1.00 10.10 383 ASP A O 1
ATOM 957 N N . GLN A 1 153 ? 33.328 1.022 -2.379 1.00 10.78 384 GLN A N 1
ATOM 958 C CA . GLN A 1 153 ? 34.765 1.214 -2.155 1.00 11.57 384 GLN A CA 1
ATOM 959 C C . GLN A 1 153 ? 35.601 0.438 -3.169 1.00 9.03 384 GLN A C 1
ATOM 960 O O . GLN A 1 153 ? 36.614 0.940 -3.663 1.00 10.23 384 GLN A O 1
ATOM 966 N N . GLY A 1 154 ? 35.187 -0.793 -3.454 1.00 9.25 385 GLY A N 1
ATOM 967 C CA . GLY A 1 154 ? 35.851 -1.571 -4.479 1.00 10.08 385 GLY A CA 1
ATOM 968 C C . GLY A 1 154 ? 35.799 -0.878 -5.827 1.00 9.32 385 GLY A C 1
ATOM 969 O O . GLY A 1 154 ? 36.802 -0.835 -6.539 1.00 10.32 385 GLY A O 1
ATOM 970 N N . LYS A 1 155 ? 34.636 -0.331 -6.184 1.00 9.31 386 LYS A N 1
ATOM 971 C CA . LYS A 1 155 ? 34.516 0.434 -7.424 1.00 10.03 386 LYS A CA 1
ATOM 972 C C . LYS A 1 155 ? 35.475 1.621 -7.472 1.00 8.14 386 LYS A C 1
ATOM 973 O O . LYS A 1 155 ? 36.172 1.827 -8.471 1.00 9.70 386 LYS A O 1
ATOM 979 N N . GLU A 1 156 ? 35.506 2.410 -6.395 1.00 7.73 387 GLU A N 1
ATOM 980 C CA . GLU A 1 156 ? 36.378 3.574 -6.352 1.00 7.70 387 GLU A CA 1
ATOM 981 C C . GLU A 1 156 ? 37.837 3.150 -6.494 1.00 7.34 387 GLU A C 1
ATOM 982 O O . GLU A 1 156 ? 38.616 3.807 -7.189 1.00 9.96 387 GLU A O 1
ATOM 988 N N . ARG A 1 157 ? 38.214 2.057 -5.830 1.00 9.42 388 ARG A N 1
ATOM 989 C CA . ARG A 1 157 ? 39.590 1.568 -5.901 1.00 10.45 388 ARG A CA 1
ATOM 990 C C . ARG A 1 157 ? 39.956 1.121 -7.314 1.00 10.61 388 ARG A C 1
ATOM 991 O O . ARG A 1 157 ? 41.032 1.437 -7.806 1.00 12.92 388 ARG A O 1
ATOM 999 N N . LEU A 1 158 ? 39.052 0.408 -7.972 1.00 10.79 389 LEU A N 1
ATOM 1000 C CA . LEU A 1 158 ? 39.300 0.008 -9.359 1.00 10.92 389 LEU A CA 1
ATOM 1001 C C . LEU A 1 158 ? 39.433 1.225 -10.282 1.00 12.24 389 LEU A C 1
ATOM 1002 O O . LEU A 1 158 ? 40.314 1.271 -11.149 1.00 13.88 389 LEU A O 1
ATOM 1007 N N . ASN A 1 159 ? 38.558 2.208 -10.092 1.00 9.68 390 ASN A N 1
ATOM 1008 C CA A ASN A 1 159 ? 38.614 3.430 -10.874 0.65 10.82 390 ASN A CA 1
ATOM 1009 C CA B ASN A 1 159 ? 38.619 3.441 -10.875 0.35 10.77 390 ASN A CA 1
ATOM 1010 C C . ASN A 1 159 ? 39.932 4.183 -10.679 1.00 12.05 390 ASN A C 1
ATOM 1011 O O . ASN A 1 159 ? 40.487 4.744 -11.626 1.00 16.06 390 ASN A O 1
ATOM 1020 N N . ARG A 1 160 ? 40.429 4.196 -9.448 1.00 10.20 391 ARG A N 1
ATOM 1021 C CA A ARG A 1 160 ? 41.651 4.926 -9.146 0.64 12.77 391 ARG A CA 1
ATOM 1022 C CA B ARG A 1 160 ? 41.662 4.927 -9.153 0.36 12.37 391 ARG A CA 1
ATOM 1023 C C . ARG A 1 160 ? 42.854 4.370 -9.927 1.00 13.75 391 ARG A C 1
ATOM 1024 O O . ARG A 1 160 ? 43.776 5.115 -10.279 1.00 16.83 391 ARG A O 1
ATOM 1039 N N . LEU A 1 161 ? 42.841 3.064 -10.196 1.00 13.88 392 LEU A N 1
ATOM 1040 C CA . LEU A 1 161 ? 43.960 2.395 -10.889 1.00 16.27 392 LEU A CA 1
ATOM 1041 C C . LEU A 1 161 ? 44.280 2.938 -12.277 1.00 16.68 392 LEU A C 1
ATOM 1042 O O . LEU A 1 161 ? 45.440 2.891 -12.715 1.00 19.69 392 LEU A O 1
ATOM 1047 N N . GLY A 1 162 ? 43.250 3.407 -12.978 1.00 14.69 393 GLY A N 1
ATOM 1048 C CA . GLY A 1 162 ? 43.415 3.969 -14.306 1.00 17.29 393 GLY A CA 1
ATOM 1049 C C . GLY A 1 162 ? 43.521 2.923 -15.398 1.00 16.11 393 GLY A C 1
ATOM 1050 O O . GLY A 1 162 ? 43.831 3.254 -16.546 1.00 17.25 393 GLY A O 1
ATOM 1051 N N . PHE A 1 163 ? 43.276 1.662 -15.049 1.00 15.47 394 PHE A N 1
ATOM 1052 C CA . PHE A 1 163 ? 43.328 0.574 -16.031 1.00 15.61 394 PHE A CA 1
ATOM 1053 C C . PHE A 1 163 ? 42.081 0.515 -16.906 1.00 15.25 394 PHE A C 1
ATOM 1054 O O . PHE A 1 163 ? 42.118 -0.026 -18.015 1.00 17.33 394 PHE A O 1
ATOM 1062 N N . PHE A 1 164 ? 40.973 1.037 -16.394 1.00 14.08 395 PHE A N 1
ATOM 1063 C CA . PHE A 1 164 ? 39.675 0.896 -17.058 1.00 14.52 395 PHE A CA 1
ATOM 1064 C C . PHE A 1 164 ? 39.050 2.232 -17.479 1.00 14.51 395 PH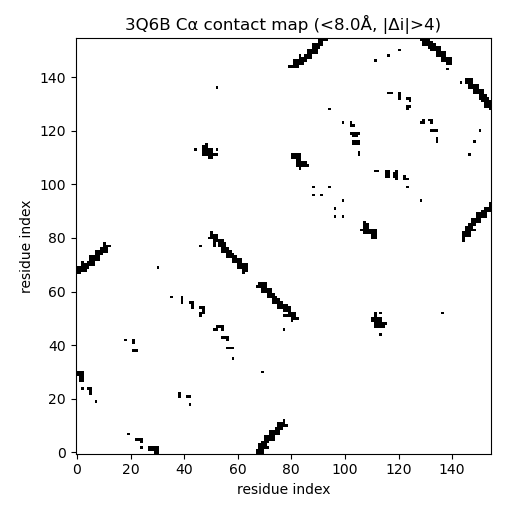E A C 1
ATOM 1065 O O . PHE A 1 164 ? 39.124 3.225 -16.750 1.00 19.13 395 PHE A O 1
ATOM 1073 N N . GLU A 1 165 ? 38.423 2.240 -18.650 1.00 15.13 396 GLU A N 1
ATOM 1074 C CA . GLU A 1 165 ? 37.650 3.397 -19.104 1.00 17.34 396 GLU A CA 1
ATOM 1075 C C . GLU A 1 165 ? 36.409 3.578 -18.240 1.00 17.60 396 GLU A C 1
ATOM 1076 O O . GLU A 1 165 ? 36.020 4.704 -17.905 1.00 19.01 396 GLU A O 1
ATOM 1082 N N . THR A 1 166 ? 35.768 2.462 -17.917 1.00 19.27 397 THR A N 1
ATOM 1083 C CA . THR A 1 166 ? 34.550 2.464 -17.125 1.00 18.96 397 THR A CA 1
ATOM 1084 C C . THR A 1 166 ? 34.580 1.305 -16.131 1.00 15.81 397 THR A C 1
ATOM 1085 O O . THR A 1 166 ? 35.131 0.250 -16.426 1.00 15.35 397 THR A O 1
ATOM 1089 N N . VAL A 1 167 ? 34.000 1.541 -14.956 1.00 15.15 398 VAL A N 1
ATOM 1090 C CA . VAL A 1 167 ? 33.762 0.523 -13.953 1.00 14.93 398 VAL A CA 1
ATOM 1091 C C . VAL A 1 167 ? 32.357 0.748 -13.425 1.00 18.22 398 VAL A C 1
ATOM 1092 O O . VAL A 1 167 ? 32.039 1.824 -12.922 1.00 21.11 398 VAL A O 1
ATOM 1096 N N . ASP A 1 168 ? 31.506 -0.260 -13.577 1.00 18.67 399 ASP A N 1
ATOM 1097 C CA . ASP A 1 168 ? 30.136 -0.201 -13.086 1.00 21.54 399 ASP A CA 1
ATOM 1098 C C . ASP A 1 168 ? 29.916 -1.386 -12.170 1.00 17.86 399 ASP A C 1
ATOM 1099 O O . ASP A 1 168 ? 30.578 -2.414 -12.304 1.00 19.08 399 ASP A O 1
ATOM 1104 N N . THR A 1 169 ? 29.016 -1.241 -11.213 1.00 15.17 400 THR A N 1
ATOM 1105 C CA . THR A 1 169 ? 28.646 -2.387 -10.389 1.00 15.94 400 THR A CA 1
ATOM 1106 C C . THR A 1 169 ? 27.182 -2.748 -10.569 1.00 15.70 400 THR A C 1
ATOM 1107 O O . THR A 1 169 ? 26.315 -1.885 -10.759 1.00 19.31 400 THR A O 1
ATOM 1111 N N . ASP A 1 170 ? 26.928 -4.046 -10.494 1.00 16.24 401 ASP A N 1
ATOM 1112 C CA . ASP A 1 170 ? 25.587 -4.592 -10.563 1.00 20.23 401 ASP A CA 1
ATOM 1113 C C . ASP A 1 170 ? 25.492 -5.610 -9.442 1.00 16.92 401 ASP A C 1
ATOM 1114 O O . ASP A 1 170 ? 26.235 -6.584 -9.399 1.00 18.95 401 ASP A O 1
ATOM 1119 N N . THR A 1 171 ? 24.599 -5.356 -8.506 1.00 16.09 402 THR A N 1
ATOM 1120 C CA . THR A 1 171 ? 24.345 -6.308 -7.448 1.00 17.98 402 THR A CA 1
ATOM 1121 C C . THR A 1 171 ? 23.134 -7.112 -7.914 1.00 22.63 402 THR A C 1
ATOM 1122 O O . THR A 1 171 ? 22.026 -6.580 -7.967 1.00 29.21 402 THR A O 1
ATOM 1126 N N . GLN A 1 172 ? 23.361 -8.376 -8.290 1.00 21.23 403 GLN A N 1
ATOM 1127 C CA . GLN A 1 172 ? 22.350 -9.205 -8.958 1.00 24.64 403 GLN A CA 1
ATOM 1128 C C . GLN A 1 172 ? 21.835 -10.329 -8.086 1.00 22.95 403 GLN A C 1
ATOM 1129 O O . GLN A 1 172 ? 22.616 -11.001 -7.428 1.00 19.58 403 GLN A O 1
ATOM 1135 N N . ARG A 1 173 ? 20.533 -10.583 -8.119 1.00 24.04 404 ARG A N 1
ATOM 1136 C CA A ARG A 1 173 ? 19.967 -11.736 -7.427 0.51 24.53 404 ARG A CA 1
ATOM 1137 C CA B ARG A 1 173 ? 20.013 -11.736 -7.398 0.49 24.13 404 ARG A CA 1
ATOM 1138 C C . ARG A 1 173 ? 20.507 -13.022 -8.050 1.00 25.43 404 ARG A C 1
ATOM 1139 O O . ARG A 1 173 ? 20.814 -13.054 -9.250 1.00 26.59 404 ARG A O 1
ATOM 1154 N N . VAL A 1 174 ? 20.611 -14.077 -7.247 1.00 23.00 405 VAL A N 1
ATOM 1155 C CA . VAL A 1 174 ? 21.105 -15.365 -7.732 1.00 24.08 405 VAL A CA 1
ATOM 1156 C C . VAL A 1 174 ? 19.949 -16.337 -7.978 1.00 25.12 405 VAL A C 1
ATOM 1157 O O . VAL A 1 174 ? 19.213 -16.675 -7.060 1.00 27.10 405 VAL A O 1
ATOM 1161 N N . PRO A 1 175 ? 19.776 -16.785 -9.227 1.00 28.51 406 PRO A N 1
ATOM 1162 C CA . PRO A 1 175 ? 18.705 -17.752 -9.511 1.00 32.89 406 PRO A CA 1
ATOM 1163 C C . PRO A 1 175 ? 18.777 -18.983 -8.605 1.00 33.84 406 PRO A C 1
ATOM 1164 O O . PRO A 1 175 ? 19.833 -19.611 -8.521 1.00 35.63 406 PRO A O 1
ATOM 1168 N N . GLY A 1 176 ? 17.674 -19.315 -7.935 1.00 33.18 407 GLY A N 1
ATOM 1169 C CA . GLY A 1 176 ? 17.619 -20.483 -7.070 1.00 29.38 407 GLY A CA 1
ATOM 1170 C C . GLY A 1 176 ? 18.029 -20.257 -5.623 1.00 29.92 407 GLY A C 1
ATOM 1171 O O . GLY A 1 176 ? 17.801 -21.118 -4.766 1.00 31.99 407 GLY A O 1
ATOM 1172 N N . SER A 1 177 ? 18.624 -19.103 -5.340 1.00 28.59 408 SER A N 1
ATOM 1173 C CA . SER A 1 177 ? 19.110 -18.790 -3.993 1.00 30.78 408 SER A CA 1
ATOM 1174 C C . SER A 1 177 ? 18.616 -17.433 -3.491 1.00 32.73 408 SER A C 1
ATOM 1175 O O . SER A 1 177 ? 19.295 -16.423 -3.675 1.00 30.01 408 SER A O 1
ATOM 1178 N N . PRO A 1 178 ? 17.452 -17.421 -2.817 1.00 32.65 409 PRO A N 1
ATOM 1179 C CA . PRO A 1 178 ? 16.677 -16.249 -2.370 1.00 33.67 409 PRO A CA 1
ATOM 1180 C C . PRO A 1 178 ? 17.421 -15.206 -1.533 1.00 28.58 409 PRO A C 1
ATOM 1181 O O . PRO A 1 178 ? 17.018 -14.041 -1.540 1.00 29.61 409 PRO A O 1
ATOM 1185 N N . ASP A 1 179 ? 18.453 -15.598 -0.796 1.00 21.16 410 ASP A N 1
ATOM 1186 C CA A ASP A 1 179 ? 19.119 -14.615 0.059 0.54 20.91 410 ASP A CA 1
ATOM 1187 C CA B ASP A 1 179 ? 19.152 -14.686 0.109 0.46 21.12 410 ASP A CA 1
ATOM 1188 C C . ASP A 1 179 ? 20.532 -14.281 -0.396 1.00 16.31 410 ASP A C 1
ATOM 1189 O O . ASP A 1 179 ? 21.274 -13.599 0.317 1.00 15.31 410 ASP A O 1
ATOM 1198 N N . GLN A 1 180 ? 20.885 -14.722 -1.603 1.00 15.72 411 GLN A N 1
ATOM 1199 C CA . GLN A 1 180 ? 22.205 -14.432 -2.165 1.00 15.06 411 GLN A CA 1
ATOM 1200 C C . GLN A 1 180 ? 22.162 -13.384 -3.274 1.00 14.25 411 GLN A C 1
ATOM 1201 O O . GLN A 1 180 ? 21.201 -13.313 -4.041 1.00 17.91 411 GLN A O 1
ATOM 1207 N N . VAL A 1 181 ? 23.225 -12.587 -3.352 1.00 12.48 412 VAL A N 1
ATOM 1208 C CA . VAL A 1 181 ? 23.495 -11.769 -4.529 1.00 11.78 412 VAL A CA 1
ATOM 1209 C C . VAL A 1 181 ? 24.894 -12.069 -5.034 1.00 12.22 412 VAL A C 1
ATOM 1210 O O . VAL A 1 181 ? 25.763 -12.469 -4.261 1.00 11.08 412 VAL A O 1
ATOM 1214 N N . ASP A 1 182 ? 25.109 -11.874 -6.333 1.00 13.09 413 ASP A N 1
ATOM 1215 C CA . ASP A 1 182 ? 26.463 -11.743 -6.857 1.00 11.47 413 ASP A CA 1
ATOM 1216 C C . ASP A 1 182 ? 26.729 -10.260 -6.998 1.00 10.55 413 ASP A C 1
ATOM 1217 O O . ASP A 1 182 ? 25.821 -9.488 -7.301 1.00 14.56 413 ASP A O 1
ATOM 1222 N N . VAL A 1 183 ? 27.972 -9.870 -6.768 1.00 10.01 414 VAL A N 1
ATOM 1223 C CA . VAL A 1 183 ? 28.390 -8.503 -7.041 1.00 10.38 414 VAL A CA 1
ATOM 1224 C C . VAL A 1 183 ? 29.223 -8.556 -8.299 1.00 10.75 414 VAL A C 1
ATOM 1225 O O . VAL A 1 183 ? 30.281 -9.185 -8.322 1.00 11.93 414 VAL A O 1
ATOM 1229 N N . VAL A 1 184 ? 28.749 -7.886 -9.344 1.00 9.24 415 VAL A N 1
ATOM 1230 C CA . VAL A 1 184 ? 29.413 -7.924 -10.640 1.00 9.84 415 VAL A CA 1
ATOM 1231 C C . VAL A 1 184 ? 30.003 -6.560 -10.954 1.00 10.14 415 VAL A C 1
ATOM 1232 O O . VAL A 1 184 ? 29.277 -5.563 -11.037 1.00 13.44 415 VAL A O 1
ATOM 1236 N N . TYR A 1 185 ? 31.326 -6.518 -11.072 1.00 8.77 416 TYR A N 1
ATOM 1237 C CA . TYR A 1 185 ? 32.029 -5.328 -11.548 1.00 9.30 416 TYR A CA 1
ATOM 1238 C C . TYR A 1 185 ? 32.218 -5.462 -13.053 1.00 9.52 416 TYR A C 1
ATOM 1239 O O . TYR A 1 185 ? 32.925 -6.358 -13.528 1.00 12.23 416 TYR A O 1
ATOM 1248 N N . LYS A 1 186 ? 31.554 -4.594 -13.801 1.00 12.10 417 LYS A N 1
ATOM 1249 C CA . LYS A 1 186 ? 31.673 -4.587 -15.243 1.00 13.74 417 LYS A CA 1
ATOM 1250 C C . LYS A 1 186 ? 32.678 -3.509 -15.606 1.00 13.02 417 LYS A C 1
ATOM 1251 O O . LYS A 1 186 ? 32.483 -2.326 -15.294 1.00 15.52 417 LYS A O 1
ATOM 1257 N N . VAL A 1 187 ? 33.772 -3.929 -16.228 1.00 14.06 418 VAL A N 1
ATOM 1258 C CA . VAL A 1 187 ? 34.836 -3.014 -16.594 1.00 13.43 418 VAL A CA 1
ATOM 1259 C C . VAL A 1 187 ? 35.055 -3.018 -18.102 1.00 14.14 418 VAL A C 1
ATOM 1260 O O . VAL A 1 187 ? 34.794 -4.017 -18.785 1.00 16.13 418 VAL A O 1
ATOM 1264 N N . LYS A 1 188 ? 35.556 -1.901 -18.611 1.00 16.48 419 LYS A N 1
ATOM 1265 C CA . LYS A 1 188 ? 35.914 -1.781 -20.015 1.00 16.09 419 LYS A CA 1
ATOM 1266 C C . LYS A 1 188 ? 37.361 -1.336 -20.050 1.00 15.96 419 LYS A C 1
ATOM 1267 O O . LYS A 1 188 ? 37.706 -0.311 -19.455 1.00 17.82 419 LYS A O 1
ATOM 1273 N N . GLU A 1 189 ? 38.207 -2.113 -20.723 1.00 20.40 420 GLU A N 1
ATOM 1274 C CA . GLU A 1 189 ? 39.616 -1.765 -20.864 1.00 26.86 420 GLU A CA 1
ATOM 1275 C C . GLU A 1 189 ? 39.881 -0.937 -22.120 1.00 36.54 420 GLU A C 1
ATOM 1276 O O . GLU A 1 189 ? 38.952 -0.556 -22.836 1.00 40.19 420 GLU A O 1
#

Sequence (155 aa):
YKLSGVEVSGNLAGHSAEEIEQLTKIEPGELYNGTKVTKMEDDIKKLLGRRYGYAYPRVQSMPEINDADKTVKLRVNVDAGNRFYVRKIRFEGNDTSKDAVLLRREMRQMEGAWLGSDLVDQGKERLNNRRLGFFETVDTDTQRRVPGSPDDQVDVVYKVKE

Organism: Escherichia coli (strain K12) (NCBI:txid83333)

GO terms:
  GO:0009279 cell outer membrane (C, EXP)
  GO:0005515 protein binding (F, IPI)
  GO:0009279 cell outer membrane (C, IDA)
  GO:0043165 Gram-negative-bacterium-type cell outer membrane assembly (P, IDA)
  GO:1990063 Bam protein complex (C, IDA)
  GO:0051205 protein insertion into membrane (P, IDA)
  GO:0051087 protein-folding chaperone binding (F, IPI)
  GO:0043165 Gram-negative-bacterium-type cell outer membrane assembly (P, IPI)
  GO:0016020 membrane (C, IDA)

Solvent-accessible surface area: 9213 Å² total; per-residue (Å²): 114,103,20,73,18,31,78,20,60,51,76,21,32,79,22,55,77,68,0,85,145,69,6,132,40,98,134,46,29,110,77,61,35,99,109,15,71,144,25,31,77,68,0,80,146,25,0,6,120,82,0,30,29,75,20,141,13,111,32,112,57,57,95,62,112,93,92,124,26,2,67,2,95,2,73,0,42,0,29,94,77,5,65,0,105,78,4,72,22,71,37,34,135,110,20,150,62,73,45,0,79,185,23,16,101,2,100,72,53,44,121,5,3,34,27,49,4,58,73,0,66,111,90,0,91,161,47,63,102,18,131,69,18,84,45,54,39,50,146,23,132,85,33,118,59,32,0,6,0,0,0,80,11,120,60

Secondary structure (DSSP, 8-state):
-EEEEEEEEEE-TT-HHHHHHHT---TTPBP-HHHHHHHHHHHHHHHHTTT--S-EEEEEEEEETTTTEEEEEEEEE-----EEEEEEEES-SSS-HHHHHTT--SPTTSBP-HHHHHHHHHHHHHHS--SEEEEEEEEETTEEEEEEEEEEEE-